Protein AF-A0A1W9P0M3-F1 (afdb_monomer_lite)

Structure (mmCIF, N/CA/C/O backbone):
data_AF-A0A1W9P0M3-F1
#
_entry.id   AF-A0A1W9P0M3-F1
#
loop_
_atom_site.group_PDB
_atom_site.id
_atom_site.type_symbol
_atom_site.label_atom_id
_atom_site.label_alt_id
_atom_site.label_comp_id
_atom_site.label_asym_id
_atom_site.label_entity_id
_atom_site.label_seq_id
_atom_site.pdbx_PDB_ins_code
_atom_site.Cartn_x
_atom_site.Cartn_y
_atom_site.Cartn_z
_atom_site.occupancy
_atom_site.B_iso_or_equiv
_atom_site.auth_seq_id
_atom_site.auth_comp_id
_atom_site.auth_asym_id
_atom_site.auth_atom_id
_atom_site.pdbx_PDB_model_num
ATOM 1 N N . PRO A 1 1 ? -0.405 -9.212 10.546 1.00 84.94 1 PRO A N 1
ATOM 2 C CA . PRO A 1 1 ? -0.787 -10.222 9.523 1.00 84.94 1 PRO A CA 1
ATOM 3 C C . PRO A 1 1 ? -0.907 -9.526 8.164 1.00 84.94 1 PRO A C 1
ATOM 5 O O . PRO A 1 1 ? -1.230 -8.347 8.166 1.00 84.94 1 PRO A O 1
ATOM 8 N N . SER A 1 2 ? -0.674 -10.215 7.042 1.00 90.25 2 SER A N 1
ATOM 9 C CA . SER A 1 2 ? -0.910 -9.652 5.701 1.00 90.25 2 SER A CA 1
ATOM 10 C C . SER A 1 2 ? -2.099 -10.323 5.019 1.00 90.25 2 SER A C 1
ATOM 12 O O . SER A 1 2 ? -2.250 -11.548 5.094 1.00 90.25 2 SER A O 1
ATOM 14 N N . ILE A 1 3 ? -2.935 -9.507 4.376 1.00 92.12 3 ILE A N 1
ATOM 15 C CA . ILE A 1 3 ? -4.101 -9.924 3.594 1.00 92.12 3 ILE A CA 1
ATOM 16 C C . ILE A 1 3 ? -3.760 -9.689 2.125 1.00 92.12 3 ILE A C 1
ATOM 18 O O . ILE A 1 3 ? -3.333 -8.605 1.747 1.00 92.12 3 ILE A O 1
ATOM 22 N N . ALA A 1 4 ? -3.922 -10.717 1.300 1.00 90.94 4 ALA A N 1
ATOM 23 C CA . ALA A 1 4 ? -3.752 -10.624 -0.144 1.00 90.94 4 ALA A CA 1
ATOM 24 C C . ALA A 1 4 ? -4.695 -11.625 -0.826 1.00 90.94 4 ALA A C 1
ATOM 26 O O . ALA A 1 4 ? -4.996 -12.656 -0.217 1.00 90.94 4 ALA A O 1
ATOM 27 N N . PRO A 1 5 ? -5.112 -11.404 -2.087 1.00 88.94 5 PRO A N 1
ATOM 28 C CA . PRO A 1 5 ? -6.024 -12.313 -2.793 1.00 88.94 5 PRO A CA 1
ATOM 29 C C . PRO A 1 5 ? -5.554 -13.778 -2.849 1.00 88.94 5 PRO A C 1
ATOM 31 O O . PRO A 1 5 ? -6.367 -14.700 -2.900 1.00 88.94 5 PRO A O 1
ATOM 34 N N . TRP A 1 6 ? -4.238 -14.009 -2.810 1.00 91.62 6 TRP A N 1
ATOM 35 C CA . TRP A 1 6 ? -3.635 -15.346 -2.796 1.00 91.62 6 TRP A CA 1
ATOM 36 C C . TRP A 1 6 ? -3.425 -15.936 -1.388 1.00 91.62 6 TRP A C 1
ATOM 38 O O . TRP A 1 6 ? -3.146 -17.127 -1.271 1.00 91.62 6 TRP A O 1
ATOM 48 N N . ARG A 1 7 ? -3.587 -15.153 -0.311 1.00 93.06 7 ARG A N 1
ATOM 49 C CA . ARG A 1 7 ? -3.472 -15.592 1.097 1.00 93.06 7 ARG A CA 1
ATOM 50 C C . ARG A 1 7 ? -4.857 -15.837 1.705 1.00 93.06 7 ARG A C 1
ATOM 52 O O . ARG A 1 7 ? -5.341 -15.077 2.544 1.00 93.06 7 ARG A O 1
ATOM 59 N N . LYS A 1 8 ? -5.528 -16.885 1.220 1.00 94.75 8 LYS A N 1
ATOM 60 C CA . LYS A 1 8 ? -6.941 -17.167 1.538 1.00 94.75 8 LYS A CA 1
ATOM 61 C C . LYS A 1 8 ? -7.195 -17.528 3.005 1.00 94.75 8 LYS A C 1
ATOM 63 O O . LYS A 1 8 ? -8.295 -17.300 3.495 1.00 94.75 8 LYS A O 1
ATOM 68 N N . ASP A 1 9 ? -6.191 -18.041 3.713 1.00 96.56 9 ASP A N 1
ATOM 69 C CA . ASP A 1 9 ? -6.254 -18.379 5.141 1.00 96.56 9 ASP A CA 1
ATOM 70 C C . ASP A 1 9 ? -6.611 -17.175 6.022 1.00 96.56 9 ASP A C 1
ATOM 72 O O . ASP A 1 9 ? -7.154 -17.347 7.109 1.00 96.56 9 ASP A O 1
ATOM 76 N N . ARG A 1 10 ? -6.375 -15.951 5.534 1.00 92.69 10 ARG A N 1
ATOM 77 C CA . ARG A 1 10 ? -6.689 -14.704 6.239 1.00 92.69 10 ARG A CA 1
ATOM 78 C C . ARG A 1 10 ? -7.911 -13.951 5.712 1.00 92.69 10 ARG A C 1
ATOM 80 O O . ARG A 1 10 ? -8.184 -12.860 6.196 1.00 92.69 10 ARG A O 1
ATOM 87 N N . ALA A 1 11 ? -8.666 -14.512 4.765 1.00 91.44 11 ALA A N 1
ATOM 88 C CA . ALA A 1 11 ? -9.826 -13.840 4.163 1.00 91.44 11 ALA A CA 1
ATOM 89 C C . ALA A 1 11 ? -10.971 -13.544 5.157 1.00 91.44 11 ALA A C 1
ATOM 91 O O . ALA A 1 11 ? -11.857 -12.756 4.853 1.00 91.44 11 ALA A O 1
ATOM 92 N N . HIS A 1 12 ? -10.949 -14.172 6.335 1.00 93.56 12 HIS A N 1
ATOM 93 C CA . HIS A 1 12 ? -11.914 -13.960 7.415 1.00 93.56 12 HIS A CA 1
ATOM 94 C C . HIS A 1 12 ? -11.581 -12.757 8.317 1.00 93.56 12 HIS A C 1
ATOM 96 O O . HIS A 1 12 ? -12.378 -12.410 9.187 1.00 93.56 12 HIS A O 1
ATOM 102 N N . LEU A 1 13 ? -10.392 -12.160 8.178 1.00 93.44 13 LEU A N 1
ATOM 103 C CA . LEU A 1 13 ? -9.993 -11.022 8.999 1.00 93.44 13 LEU A CA 1
ATOM 104 C C . LEU A 1 13 ? -10.773 -9.774 8.585 1.00 93.44 13 LEU A C 1
ATOM 106 O O . LEU A 1 13 ? -10.825 -9.425 7.409 1.00 93.44 13 LEU A O 1
ATOM 110 N N . MET A 1 14 ? -11.315 -9.078 9.580 1.00 92.75 14 MET A N 1
ATOM 111 C CA . MET A 1 14 ? -12.017 -7.812 9.403 1.00 92.75 14 MET A CA 1
ATOM 112 C C . MET A 1 14 ? -11.196 -6.685 10.016 1.00 92.75 14 MET A C 1
ATOM 114 O O . MET A 1 14 ? -10.739 -6.787 11.155 1.00 92.75 14 MET A O 1
ATOM 118 N N . VAL A 1 15 ? -11.022 -5.611 9.255 1.00 91.88 15 VAL A N 1
ATOM 119 C CA . VAL A 1 15 ? -10.380 -4.384 9.727 1.00 91.88 15 VAL A CA 1
ATOM 120 C C . VAL A 1 15 ? -11.395 -3.592 10.560 1.00 91.88 15 VAL A C 1
ATOM 122 O O . VAL A 1 15 ? -12.545 -3.449 10.148 1.00 91.88 15 VAL A O 1
ATOM 125 N N . GLN A 1 16 ? -10.992 -3.124 11.744 1.00 95.25 16 GLN A N 1
ATOM 126 C CA . GLN A 1 16 ? -11.868 -2.445 12.707 1.00 95.25 16 GLN A CA 1
ATOM 127 C C . GLN A 1 16 ? -11.330 -1.061 13.084 1.00 95.25 16 GLN A C 1
ATOM 129 O O . GLN A 1 16 ? -10.171 -0.745 12.823 1.00 95.25 16 GLN A O 1
ATOM 134 N N . GLN A 1 17 ? -12.169 -0.240 13.718 1.00 97.38 17 GLN A N 1
ATOM 135 C CA . GLN A 1 17 ? -11.773 1.074 14.228 1.00 97.38 17 GLN A CA 1
ATOM 136 C C . GLN A 1 17 ? -10.567 0.975 15.175 1.00 97.38 17 GLN A C 1
ATOM 138 O O . GLN A 1 17 ? -10.441 0.014 15.933 1.00 97.38 17 GLN A O 1
ATOM 143 N N . ASN A 1 18 ? -9.686 1.978 15.128 1.00 96.19 18 ASN A N 1
ATOM 144 C CA . ASN A 1 18 ? -8.407 2.057 15.846 1.00 96.19 18 ASN A CA 1
ATOM 145 C C . ASN A 1 18 ? -7.328 1.067 15.380 1.00 96.19 18 ASN A C 1
ATOM 147 O O . ASN A 1 18 ? -6.270 0.980 16.003 1.00 96.19 18 ASN A O 1
ATOM 151 N N . PHE A 1 19 ? -7.550 0.330 14.289 1.00 96.75 19 PHE A N 1
ATOM 152 C CA . PHE A 1 19 ? -6.477 -0.444 13.672 1.00 96.75 19 PHE A CA 1
ATOM 153 C C . PHE A 1 19 ? -5.561 0.482 12.878 1.00 96.75 19 PHE A C 1
ATOM 155 O O . PHE A 1 19 ? -6.027 1.393 12.193 1.00 96.75 19 PHE A O 1
ATOM 162 N N . ILE A 1 20 ? -4.266 0.187 12.936 1.00 96.38 20 ILE A N 1
ATOM 163 C CA . ILE A 1 20 ? -3.257 0.737 12.035 1.00 96.38 20 ILE A CA 1
ATOM 164 C C . ILE A 1 20 ? -2.796 -0.399 11.125 1.00 96.38 20 ILE A C 1
ATOM 166 O O . ILE A 1 20 ? -2.541 -1.512 11.596 1.00 96.38 20 ILE A O 1
ATOM 170 N N . PHE A 1 21 ? -2.719 -0.138 9.826 1.00 95.56 21 PHE A N 1
ATOM 171 C CA . PHE A 1 21 ? -2.271 -1.109 8.834 1.00 95.56 21 PHE A CA 1
ATOM 172 C C . PHE A 1 21 ? -1.610 -0.403 7.650 1.00 95.56 21 PHE A C 1
ATOM 174 O O . PHE A 1 21 ? -1.890 0.763 7.384 1.00 95.56 21 PHE A O 1
ATOM 181 N N . ALA A 1 22 ? -0.755 -1.130 6.935 1.00 94.25 22 ALA A N 1
ATOM 182 C CA . ALA A 1 22 ? -0.106 -0.640 5.730 1.00 94.25 22 ALA A CA 1
ATOM 183 C C . ALA A 1 22 ? -0.848 -1.114 4.475 1.00 94.25 22 ALA A C 1
ATOM 185 O O . ALA A 1 22 ? -1.261 -2.277 4.379 1.00 94.25 22 ALA A O 1
ATOM 186 N N . PHE A 1 23 ? -0.973 -0.230 3.491 1.00 92.12 23 PHE A N 1
ATOM 187 C CA . PHE A 1 23 ? -1.188 -0.621 2.107 1.00 92.12 23 PHE A CA 1
ATOM 188 C C . PHE A 1 23 ? 0.166 -0.807 1.437 1.00 92.12 23 PHE A C 1
ATOM 190 O O . PHE A 1 23 ? 0.878 0.164 1.228 1.00 92.12 23 PHE A O 1
ATOM 197 N N . GLU A 1 24 ? 0.500 -2.042 1.069 1.00 92.81 24 GLU A N 1
ATOM 198 C CA . GLU A 1 24 ? 1.753 -2.382 0.392 1.00 92.81 24 GLU A CA 1
ATOM 199 C C . GLU A 1 24 ? 1.474 -2.828 -1.046 1.00 92.81 24 GLU A C 1
ATOM 201 O O . GLU A 1 24 ? 0.935 -3.913 -1.290 1.00 92.81 24 GLU A O 1
ATOM 206 N N . PHE A 1 25 ? 1.871 -2.008 -2.015 1.00 90.56 25 PHE A N 1
ATOM 207 C CA . PHE A 1 25 ? 1.792 -2.325 -3.435 1.00 90.56 25 PHE A CA 1
ATOM 208 C C . PHE A 1 25 ? 3.191 -2.493 -4.007 1.00 90.56 25 PHE A C 1
ATOM 210 O O . PHE A 1 25 ? 4.080 -1.683 -3.763 1.00 90.56 25 PHE A O 1
ATOM 217 N N . VAL A 1 26 ? 3.394 -3.537 -4.808 1.00 92.56 26 VAL A N 1
ATOM 218 C CA . VAL A 1 26 ? 4.672 -3.763 -5.485 1.00 92.56 26 VAL A CA 1
ATOM 219 C C . VAL A 1 26 ? 4.415 -4.024 -6.957 1.00 92.56 26 VAL A C 1
ATOM 221 O O . VAL A 1 26 ? 3.743 -4.991 -7.323 1.00 92.56 26 VAL A O 1
ATOM 224 N N . VAL A 1 27 ? 4.989 -3.180 -7.808 1.00 92.00 27 VAL A N 1
ATOM 225 C CA . VAL A 1 27 ? 4.998 -3.368 -9.258 1.00 92.00 27 VAL A CA 1
ATOM 226 C C . VAL A 1 27 ? 6.344 -3.951 -9.652 1.00 92.00 27 VAL A C 1
ATOM 228 O O . VAL A 1 27 ? 7.392 -3.441 -9.265 1.00 92.00 27 VAL A O 1
ATOM 231 N N . ASN A 1 28 ? 6.316 -5.034 -10.420 1.00 95.06 28 ASN A N 1
ATOM 232 C CA . ASN A 1 28 ? 7.507 -5.724 -10.895 1.00 95.06 28 ASN A CA 1
ATOM 233 C C . ASN A 1 28 ? 7.520 -5.707 -12.422 1.00 95.06 28 ASN A C 1
ATOM 235 O O . ASN A 1 28 ? 6.638 -6.301 -13.042 1.00 95.06 28 ASN A O 1
ATOM 239 N N . THR A 1 29 ? 8.541 -5.095 -13.021 1.00 96.00 29 THR A N 1
ATOM 240 C CA . THR A 1 29 ? 8.633 -4.924 -14.478 1.00 96.00 29 THR A CA 1
ATOM 241 C C . THR A 1 29 ? 10.006 -5.345 -14.985 1.00 96.00 29 THR A C 1
ATOM 243 O O . THR A 1 29 ? 11.037 -4.961 -14.436 1.00 96.00 29 THR A O 1
ATOM 246 N N . TRP A 1 30 ? 10.030 -6.172 -16.031 1.00 97.44 30 TRP A N 1
ATOM 247 C CA . TRP A 1 30 ? 11.256 -6.485 -16.765 1.00 97.44 30 TRP A CA 1
ATOM 248 C C . TRP A 1 30 ? 11.624 -5.313 -17.677 1.00 97.44 30 TRP A C 1
ATOM 250 O O . TRP A 1 30 ? 10.766 -4.848 -18.422 1.00 97.44 30 TRP A O 1
ATOM 260 N N . VAL A 1 31 ? 12.879 -4.864 -17.633 1.00 97.31 31 VAL A N 1
ATOM 261 C CA . VAL A 1 31 ? 13.401 -3.804 -18.506 1.00 97.31 31 VAL A CA 1
ATOM 262 C C . VAL A 1 31 ? 14.447 -4.418 -19.440 1.00 97.31 31 VAL A C 1
ATOM 264 O O . VAL A 1 31 ? 15.574 -4.676 -18.997 1.00 97.31 31 VAL A O 1
ATOM 267 N N . PRO A 1 32 ? 14.080 -4.716 -20.705 1.00 97.38 32 PRO A N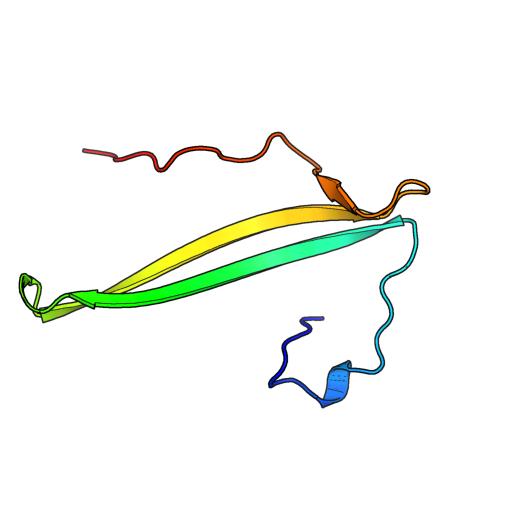 1
ATOM 268 C CA . PRO A 1 32 ? 14.948 -5.411 -21.654 1.00 97.38 32 PRO A CA 1
ATOM 269 C C . PRO A 1 32 ? 16.299 -4.729 -21.866 1.00 97.38 32 PRO A C 1
ATOM 271 O O . PRO A 1 32 ? 17.325 -5.404 -21.870 1.00 97.38 32 PRO A O 1
ATOM 274 N N . GLU A 1 33 ? 16.311 -3.400 -21.968 1.00 98.00 33 GLU A N 1
ATOM 275 C CA . GLU A 1 33 ? 17.499 -2.577 -22.220 1.00 98.00 33 GLU A CA 1
ATOM 276 C C . GLU A 1 33 ? 18.539 -2.710 -21.106 1.00 98.00 33 GLU A C 1
ATOM 278 O O . GLU A 1 33 ? 19.721 -2.449 -21.311 1.00 98.00 33 GLU A O 1
ATOM 283 N N . TRP A 1 34 ? 18.099 -3.105 -19.912 1.00 96.69 34 TRP A N 1
ATOM 284 C CA . TRP A 1 34 ? 18.950 -3.262 -18.738 1.00 96.69 34 TRP A CA 1
ATOM 285 C C . TRP A 1 34 ? 19.223 -4.728 -18.402 1.00 96.69 34 TRP A C 1
ATOM 287 O O . TRP A 1 34 ? 19.950 -4.998 -17.446 1.00 96.69 34 TRP A O 1
ATOM 297 N N . GLY A 1 35 ? 18.607 -5.671 -19.125 1.00 97.56 35 GLY A N 1
ATOM 298 C CA . GLY A 1 35 ? 18.694 -7.102 -18.836 1.00 97.56 35 GLY A CA 1
ATOM 299 C C . GLY A 1 35 ? 18.305 -7.454 -17.396 1.00 97.56 35 GLY A C 1
ATOM 300 O O . GLY A 1 35 ? 18.839 -8.414 -16.841 1.00 97.56 35 GLY A O 1
ATOM 301 N N . LYS A 1 36 ? 17.425 -6.665 -16.760 1.00 97.00 36 LYS A N 1
ATOM 302 C CA . LYS A 1 36 ? 17.063 -6.828 -15.344 1.00 97.00 36 LYS A CA 1
ATOM 303 C C . LYS A 1 36 ? 15.599 -6.502 -15.066 1.00 97.00 36 LYS A C 1
ATOM 305 O O . LYS A 1 36 ? 14.952 -5.744 -15.786 1.00 97.00 36 LYS A O 1
ATOM 310 N N . ARG A 1 37 ? 15.085 -7.061 -13.968 1.00 96.94 37 ARG A N 1
ATOM 311 C CA . ARG A 1 37 ? 13.779 -6.708 -13.402 1.00 96.94 37 ARG A CA 1
ATOM 312 C C . ARG A 1 37 ? 13.948 -5.579 -12.395 1.00 96.94 37 ARG A C 1
ATOM 314 O O . ARG A 1 37 ? 14.868 -5.615 -11.583 1.00 96.94 37 ARG A O 1
ATOM 321 N N . ILE A 1 38 ? 13.046 -4.612 -12.442 1.00 95.56 38 ILE A N 1
ATOM 322 C CA . ILE A 1 38 ? 12.909 -3.568 -11.431 1.00 95.56 38 ILE A CA 1
ATOM 323 C C . ILE A 1 38 ? 11.653 -3.867 -10.623 1.00 95.56 38 ILE A C 1
ATOM 325 O O . ILE A 1 38 ? 10.642 -4.314 -11.175 1.00 95.56 38 ILE A O 1
ATOM 329 N N . SER A 1 39 ? 11.726 -3.585 -9.330 1.00 95.12 39 SER A N 1
ATOM 330 C CA . SER A 1 39 ? 10.588 -3.597 -8.424 1.00 95.12 39 SER A CA 1
ATOM 331 C C . SER A 1 39 ? 10.427 -2.199 -7.846 1.00 95.12 39 SER A C 1
ATOM 333 O O . SER A 1 39 ? 11.386 -1.645 -7.314 1.00 95.12 39 SER A O 1
ATOM 335 N N . ILE A 1 40 ? 9.231 -1.633 -7.960 1.00 91.88 40 ILE A N 1
ATOM 336 C CA . ILE A 1 40 ? 8.863 -0.378 -7.305 1.00 91.88 40 ILE A CA 1
ATOM 337 C C . ILE A 1 40 ? 7.830 -0.727 -6.242 1.00 91.88 40 ILE A C 1
ATOM 339 O O . ILE A 1 40 ? 6.757 -1.240 -6.568 1.00 91.88 40 ILE A O 1
ATOM 343 N N . SER A 1 41 ? 8.176 -0.490 -4.979 1.00 92.50 41 SER A N 1
ATOM 344 C CA . SER A 1 41 ? 7.268 -0.622 -3.843 1.00 92.50 41 SER A CA 1
ATOM 345 C C . SER A 1 41 ? 6.672 0.734 -3.488 1.00 92.50 41 SER A C 1
ATOM 347 O O . SER A 1 41 ? 7.393 1.727 -3.410 1.00 92.50 41 SER A O 1
ATOM 349 N N . TYR A 1 42 ? 5.372 0.752 -3.234 1.00 90.88 42 TYR A N 1
ATOM 350 C CA . TYR A 1 42 ? 4.651 1.876 -2.665 1.00 90.88 42 TYR A CA 1
ATOM 351 C C . TYR A 1 42 ? 3.950 1.393 -1.399 1.00 90.88 42 TYR A C 1
ATOM 353 O O . TYR A 1 42 ? 3.126 0.478 -1.463 1.00 90.88 42 TYR A O 1
ATOM 361 N N . GLU A 1 43 ? 4.319 1.976 -0.264 1.00 91.62 43 GLU A N 1
ATOM 362 C CA . GLU A 1 43 ? 3.749 1.667 1.044 1.00 91.62 43 GLU A CA 1
ATOM 363 C C . GLU A 1 43 ? 3.217 2.947 1.682 1.00 91.62 43 GLU A C 1
ATOM 365 O O . GLU A 1 43 ? 3.912 3.965 1.702 1.00 91.62 43 GLU A O 1
ATOM 370 N N . ASP A 1 44 ? 2.013 2.873 2.246 1.00 92.62 44 ASP A N 1
ATOM 371 C CA . ASP A 1 44 ? 1.498 3.904 3.139 1.00 92.62 44 ASP A CA 1
ATOM 372 C C . ASP A 1 44 ? 0.794 3.284 4.358 1.00 92.62 44 ASP A C 1
ATOM 374 O O . ASP A 1 44 ? 0.066 2.296 4.227 1.00 92.62 44 ASP A O 1
ATOM 378 N N . ASN A 1 45 ? 1.004 3.859 5.542 1.00 95.00 45 ASN A N 1
ATOM 379 C CA . ASN A 1 45 ? 0.373 3.448 6.785 1.00 95.00 45 ASN A CA 1
ATOM 380 C C . ASN A 1 45 ? -0.890 4.274 7.009 1.00 95.00 45 ASN A C 1
ATOM 382 O O . ASN A 1 45 ? -0.896 5.504 6.985 1.00 95.00 45 ASN A O 1
ATOM 386 N N . SER A 1 46 ? -1.981 3.581 7.291 1.00 95.44 46 SER A N 1
ATOM 387 C CA . SER A 1 46 ? -3.293 4.177 7.493 1.00 95.44 46 SER A CA 1
ATOM 388 C C . SER A 1 46 ? -3.872 3.778 8.843 1.00 95.44 46 SER A C 1
ATOM 390 O O . SER A 1 46 ? -3.585 2.700 9.371 1.00 95.44 46 SER A O 1
ATOM 392 N N . ILE A 1 47 ? -4.719 4.644 9.392 1.00 97.06 47 ILE A N 1
ATOM 393 C CA . ILE A 1 47 ? -5.501 4.389 10.601 1.00 97.06 47 ILE A CA 1
ATOM 394 C C . ILE A 1 47 ? -6.987 4.315 10.256 1.00 97.06 47 ILE A C 1
ATOM 396 O O . ILE A 1 47 ? -7.481 5.053 9.403 1.00 97.06 47 ILE A O 1
ATOM 400 N N . ILE A 1 48 ? -7.714 3.422 10.924 1.00 97.38 48 ILE A N 1
ATOM 401 C CA . ILE A 1 48 ? -9.173 3.384 10.838 1.00 97.38 48 ILE A CA 1
ATOM 402 C C . ILE A 1 48 ? -9.773 4.276 11.911 1.00 97.38 48 ILE A C 1
ATOM 404 O O . ILE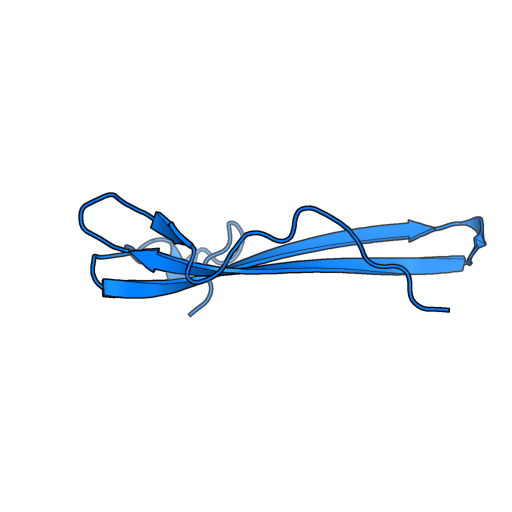 A 1 48 ? -9.598 4.030 13.108 1.00 97.38 48 ILE A O 1
ATOM 408 N N . THR A 1 49 ? -10.561 5.247 11.483 1.00 96.88 49 THR A N 1
ATOM 409 C CA . THR A 1 49 ? -11.340 6.122 12.355 1.00 96.88 49 THR A CA 1
ATOM 410 C C . THR A 1 49 ? -12.832 5.925 12.108 1.00 96.88 49 THR A C 1
ATOM 412 O O . THR A 1 49 ? -13.256 5.074 11.324 1.00 96.88 49 THR A O 1
ATOM 415 N N . GLU A 1 50 ? -13.658 6.729 12.771 1.00 97.25 50 GLU A N 1
ATOM 416 C CA . GLU A 1 50 ? -15.099 6.776 12.512 1.00 97.25 50 GLU A CA 1
ATOM 417 C C . GLU A 1 50 ? -15.453 7.229 11.082 1.00 97.25 50 GLU A C 1
ATOM 419 O O . GLU A 1 50 ? -16.563 6.975 10.618 1.00 97.25 50 GLU A O 1
ATOM 424 N N . LYS A 1 51 ? -14.518 7.870 10.364 1.00 96.31 51 LYS A N 1
ATOM 425 C CA . LYS A 1 51 ? -14.704 8.351 8.985 1.00 96.31 51 LYS A CA 1
ATOM 426 C C . LYS A 1 51 ? -14.260 7.338 7.928 1.00 96.31 51 LYS A C 1
ATOM 428 O O . LYS A 1 51 ? -14.469 7.572 6.740 1.00 96.31 51 LYS A O 1
ATOM 433 N N . GLY A 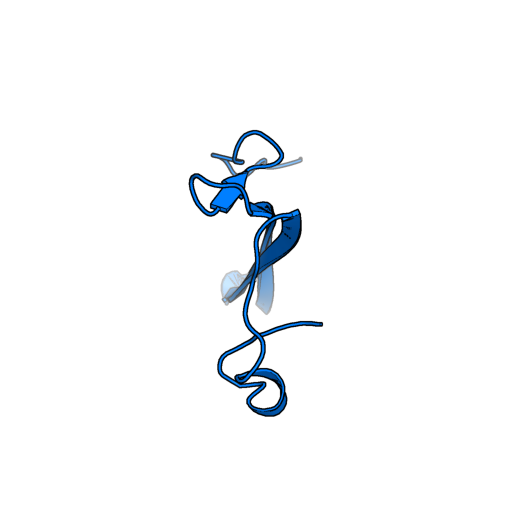1 52 ? -13.658 6.223 8.345 1.00 95.88 52 GLY A N 1
ATOM 434 C CA . GLY A 1 52 ? -13.091 5.212 7.460 1.00 95.88 52 GLY A CA 1
ATOM 435 C C . GLY A 1 52 ? -11.570 5.154 7.560 1.00 95.88 52 GLY A C 1
ATOM 436 O O . GLY A 1 52 ? -11.015 5.198 8.653 1.00 95.88 52 GLY A O 1
ATOM 437 N N . VAL A 1 53 ? -10.906 4.990 6.417 1.00 95.88 53 VAL A N 1
ATOM 438 C CA . VAL A 1 53 ? -9.445 4.878 6.327 1.00 95.88 53 VAL A CA 1
ATOM 439 C C . VAL A 1 53 ? -8.847 6.270 6.142 1.00 95.88 53 VAL A C 1
ATOM 441 O O . VAL A 1 53 ? -9.155 6.941 5.159 1.00 95.88 53 VAL A O 1
ATOM 444 N N . GLU A 1 54 ? -7.980 6.692 7.056 1.00 95.50 54 GLU A N 1
ATOM 445 C CA . GLU A 1 54 ? -7.280 7.976 6.990 1.00 95.50 54 GLU A CA 1
ATOM 446 C C . GLU A 1 54 ? -5.763 7.761 6.926 1.00 95.50 54 GLU A C 1
ATOM 448 O O . GLU A 1 54 ? -5.222 6.841 7.547 1.00 95.50 54 GLU A O 1
ATOM 453 N N . ALA A 1 55 ? -5.076 8.613 6.163 1.00 93.75 55 ALA A N 1
ATOM 454 C CA . ALA A 1 55 ? -3.622 8.578 6.051 1.00 93.75 55 ALA A CA 1
ATOM 455 C C . ALA A 1 55 ? -2.970 9.074 7.350 1.00 93.75 55 ALA A C 1
ATOM 457 O O . ALA A 1 55 ? -3.431 10.051 7.946 1.00 93.75 55 ALA A O 1
ATOM 458 N N . LEU A 1 56 ? -1.888 8.423 7.788 1.00 94.25 56 LEU A N 1
ATOM 459 C CA . LEU A 1 56 ? -1.121 8.874 8.958 1.00 94.25 56 LEU A CA 1
ATOM 460 C C . LEU A 1 56 ? -0.167 10.030 8.638 1.00 94.25 56 LEU A C 1
ATOM 462 O O . LEU A 1 56 ? 0.293 10.727 9.543 1.00 94.25 56 LEU A O 1
ATOM 466 N N . TYR A 1 57 ? 0.128 10.236 7.361 1.00 91.44 57 TYR A N 1
ATOM 467 C CA . TYR A 1 57 ? 0.996 11.284 6.848 1.00 91.44 57 TYR A CA 1
ATOM 468 C C . TYR A 1 57 ? 0.494 11.753 5.475 1.00 91.44 57 TYR A C 1
ATOM 470 O O . TYR A 1 57 ? -0.381 11.118 4.885 1.00 91.44 57 TYR A O 1
ATOM 478 N N . PRO A 1 58 ? 0.986 12.894 4.962 1.00 90.62 58 PRO A N 1
ATOM 479 C CA . PRO A 1 58 ? 0.677 13.316 3.603 1.00 90.62 58 PRO A CA 1
ATOM 480 C C . PRO A 1 58 ? 1.101 12.258 2.580 1.00 90.62 58 PRO A C 1
ATOM 482 O O . PRO A 1 58 ? 2.193 11.700 2.675 1.00 90.62 58 PRO A O 1
ATOM 485 N N . TRP A 1 59 ? 0.245 12.026 1.587 1.00 84.69 59 TRP A N 1
ATOM 486 C CA . TRP A 1 59 ? 0.522 11.113 0.483 1.00 84.69 59 TRP A CA 1
ATOM 487 C C . TRP A 1 59 ? 1.754 11.566 -0.304 1.00 84.69 59 TRP A C 1
ATOM 489 O O . TRP A 1 59 ? 1.886 12.746 -0.633 1.00 84.69 59 TRP A O 1
ATOM 499 N N . ASN A 1 60 ? 2.612 10.616 -0.676 1.00 85.25 60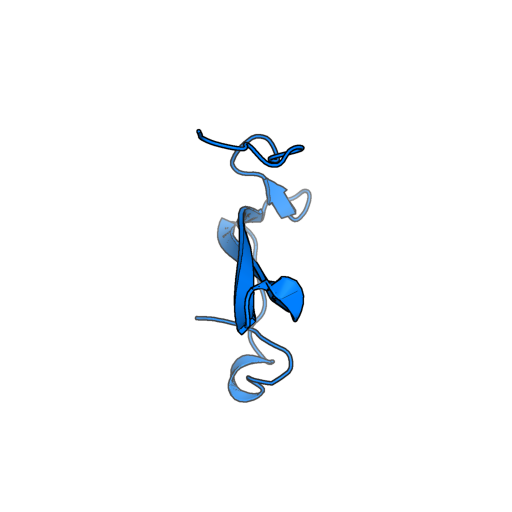 ASN A N 1
ATOM 500 C CA . ASN A 1 60 ? 3.657 10.870 -1.665 1.00 85.25 60 ASN A CA 1
ATOM 501 C C . ASN A 1 60 ? 3.016 10.998 -3.054 1.00 85.25 60 ASN A C 1
ATOM 503 O O . ASN A 1 60 ? 2.444 10.031 -3.562 1.00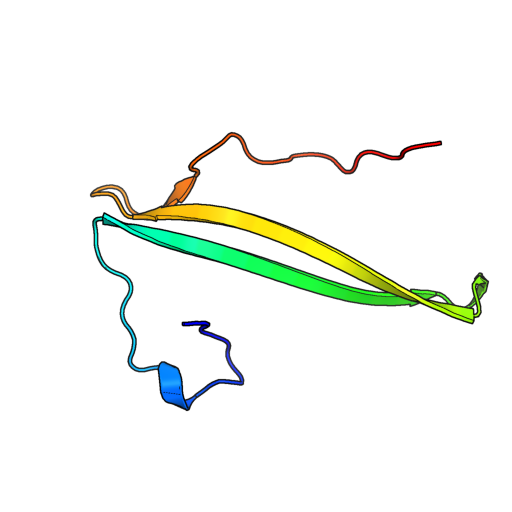 85.25 60 ASN A O 1
ATOM 507 N N . ASP A 1 61 ? 3.119 12.176 -3.663 1.00 86.88 61 ASP A N 1
ATOM 508 C CA . ASP A 1 61 ? 2.532 12.511 -4.969 1.00 86.88 61 ASP A CA 1
ATOM 509 C C . ASP A 1 61 ? 3.524 12.388 -6.138 1.00 86.88 61 ASP A C 1
ATOM 511 O O . ASP A 1 61 ? 3.160 12.569 -7.302 1.00 86.88 61 ASP A O 1
ATOM 515 N N . SER A 1 62 ? 4.785 12.078 -5.837 1.00 89.56 62 SER A N 1
ATOM 516 C CA . SER A 1 62 ? 5.882 12.124 -6.794 1.00 89.56 62 SER A CA 1
ATOM 517 C C . SER A 1 62 ? 6.955 11.073 -6.507 1.00 89.56 62 SER A C 1
ATOM 519 O O . SER A 1 62 ? 7.137 10.603 -5.384 1.00 89.56 62 SER A O 1
ATOM 521 N N . ILE A 1 63 ? 7.674 10.684 -7.563 1.00 88.31 63 ILE A N 1
ATOM 522 C CA . ILE A 1 63 ? 8.853 9.818 -7.478 1.00 88.31 63 ILE A CA 1
ATOM 523 C C . ILE A 1 63 ? 10.087 10.717 -7.476 1.00 88.31 63 ILE A C 1
ATOM 525 O O . ILE A 1 63 ? 10.295 11.490 -8.411 1.00 88.31 63 ILE A O 1
ATOM 529 N N . ILE A 1 64 ? 10.921 10.589 -6.445 1.00 90.38 64 ILE A N 1
ATOM 530 C CA . ILE A 1 64 ? 12.181 11.329 -6.337 1.00 90.38 64 ILE A CA 1
ATOM 531 C C . ILE A 1 64 ? 13.290 10.531 -7.025 1.00 90.38 64 ILE A C 1
ATOM 533 O O . ILE A 1 64 ? 13.506 9.356 -6.726 1.00 90.38 64 ILE A O 1
ATOM 537 N N . ILE A 1 65 ? 14.013 11.184 -7.934 1.00 91.50 65 ILE A N 1
ATOM 538 C CA . ILE A 1 65 ? 15.202 10.634 -8.590 1.00 91.50 65 ILE A CA 1
ATOM 539 C C . ILE A 1 65 ? 16.431 11.177 -7.857 1.00 91.50 65 ILE A C 1
ATOM 541 O O . ILE A 1 65 ? 16.581 12.388 -7.716 1.00 91.50 65 ILE A O 1
ATOM 545 N N . ILE A 1 66 ? 17.301 10.283 -7.385 1.00 91.31 66 ILE A N 1
ATOM 546 C CA . ILE A 1 66 ? 18.557 10.635 -6.710 1.00 91.31 66 ILE A CA 1
ATOM 547 C C . ILE A 1 66 ? 19.713 10.335 -7.670 1.00 91.31 66 ILE A C 1
ATOM 549 O O . ILE A 1 66 ? 19.747 9.254 -8.265 1.00 91.31 66 ILE A O 1
ATOM 553 N N . HIS A 1 67 ? 20.619 11.302 -7.827 1.00 83.06 67 HIS A N 1
ATOM 554 C CA . HIS A 1 67 ? 21.796 11.241 -8.698 1.00 83.06 67 HIS A CA 1
ATOM 555 C C . HIS A 1 67 ? 23.081 11.038 -7.899 1.00 83.06 67 HIS A C 1
ATOM 557 O O . HIS A 1 67 ? 23.18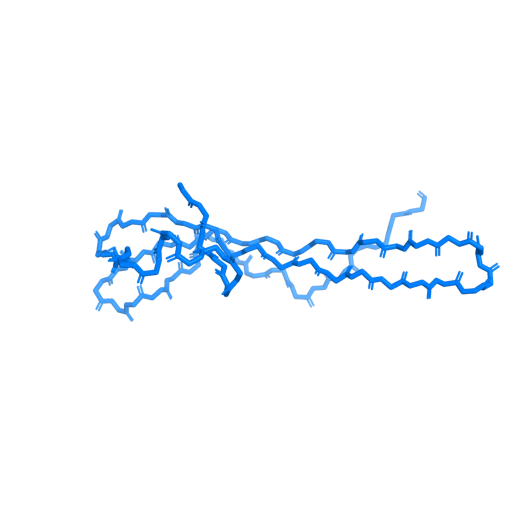8 11.641 -6.807 1.00 83.06 67 HIS A O 1
#

Foldseek 3Di:
DDDDPVPVVCVPDDDDAFDKDKDWDKDWDDDVVVRDIDIDIDIFIWGQHPVGTDGPDDDDPDDDDDD

pLDDT: mean 93.34, std 3.45, range [83.06, 98.0]

Radius of gyration: 16.12 Å; chains: 1; bounding box: 37×32×38 Å

Sequence (67 aa):
PSIAPWRKDRAHLMVQQNFIFAFEFVVNTWVPEWGKRISISYEDNSIITEKGVEALYPWNDSIIIIH

Secondary structure (DSSP, 8-state):
----TT-GGGTT----TT-EEEEEEEEEEEEGGGTEEEEEEEEEEEEEETTEEEESSPPP-SPPP--